Protein AF-I5BUK3-F1 (afdb_monomer)

Structure (mmCIF, N/CA/C/O backbone):
data_AF-I5BUK3-F1
#
_entry.id   AF-I5BUK3-F1
#
loop_
_atom_site.group_PDB
_atom_site.id
_atom_site.type_symbol
_atom_site.label_atom_id
_atom_site.label_alt_id
_atom_site.label_comp_id
_atom_site.label_asym_id
_atom_site.label_entity_id
_atom_site.label_seq_id
_atom_site.pdbx_PDB_ins_code
_atom_site.Cartn_x
_atom_site.Cartn_y
_atom_site.Cartn_z
_atom_site.occupancy
_atom_site.B_iso_or_equiv
_atom_site.auth_seq_id
_atom_site.auth_comp_id
_atom_site.auth_asym_id
_atom_site.auth_atom_id
_atom_site.pdbx_PDB_model_num
ATOM 1 N N . MET A 1 1 ? -30.315 5.292 42.234 1.00 60.78 1 MET A N 1
ATOM 2 C CA . MET A 1 1 ? -29.907 4.563 41.007 1.00 60.78 1 MET A CA 1
ATOM 3 C C . MET A 1 1 ? -29.328 3.212 41.402 1.00 60.78 1 MET A C 1
ATOM 5 O O . MET A 1 1 ? -28.509 3.170 42.310 1.00 60.78 1 MET A O 1
ATOM 9 N N . LYS A 1 2 ? -29.795 2.108 40.805 1.00 68.25 2 LYS A N 1
ATOM 10 C CA . LYS A 1 2 ? -29.392 0.750 41.213 1.00 68.25 2 LYS A CA 1
ATOM 11 C C . LYS A 1 2 ? -27.988 0.422 40.649 1.00 68.25 2 LYS A C 1
ATOM 13 O O . LYS A 1 2 ? -27.802 0.559 39.443 1.00 68.25 2 LYS A O 1
ATOM 18 N N . PRO A 1 3 ? -27.018 -0.061 41.454 1.00 74.56 3 PRO A N 1
ATOM 19 C CA . PRO A 1 3 ? -25.625 -0.312 41.033 1.00 74.56 3 PRO A CA 1
ATOM 20 C C . PRO A 1 3 ? -25.459 -1.184 39.777 1.00 74.56 3 PRO A C 1
ATOM 22 O O . PRO A 1 3 ? -24.544 -0.977 38.983 1.00 74.56 3 PRO A O 1
ATOM 25 N N . ARG A 1 4 ? -26.381 -2.132 39.563 1.00 76.81 4 ARG A N 1
ATOM 26 C CA . ARG A 1 4 ? -26.404 -3.007 38.380 1.00 76.81 4 ARG A CA 1
ATOM 27 C C . ARG A 1 4 ? -26.616 -2.240 37.072 1.00 76.81 4 ARG A C 1
ATOM 29 O O . ARG A 1 4 ? -26.007 -2.587 36.069 1.00 76.81 4 ARG A O 1
ATOM 36 N N . GLU A 1 5 ? -27.426 -1.186 37.082 1.00 80.69 5 GLU A N 1
ATOM 37 C CA . GLU A 1 5 ? -27.716 -0.393 35.883 1.00 80.69 5 GLU A CA 1
ATOM 38 C C . GLU A 1 5 ? -26.492 0.424 35.438 1.00 80.69 5 GLU A C 1
ATOM 40 O O . GLU A 1 5 ? -26.175 0.478 34.250 1.00 80.69 5 GLU A O 1
ATOM 45 N N . ASN A 1 6 ? -25.735 0.975 36.394 1.00 85.38 6 ASN A N 1
ATOM 46 C CA . ASN A 1 6 ? -24.482 1.683 36.113 1.00 85.38 6 ASN A CA 1
ATOM 47 C C . ASN A 1 6 ? -23.406 0.751 35.539 1.00 85.38 6 ASN A C 1
ATOM 49 O O . ASN A 1 6 ? -22.705 1.130 34.602 1.00 85.38 6 ASN A O 1
ATOM 53 N N . LEU A 1 7 ? -23.299 -0.480 36.053 1.00 87.31 7 LEU A N 1
ATOM 54 C CA . LEU A 1 7 ? -22.358 -1.475 35.533 1.00 87.31 7 LEU A CA 1
ATOM 55 C C . LEU A 1 7 ? -22.687 -1.862 34.081 1.00 87.31 7 LEU A C 1
ATOM 57 O O . LEU A 1 7 ? -21.789 -1.940 33.244 1.00 87.31 7 LEU A O 1
ATOM 61 N N . VAL A 1 8 ? -23.972 -2.061 33.770 1.00 90.62 8 VAL A N 1
ATOM 62 C CA . VAL A 1 8 ? -24.430 -2.362 32.405 1.00 90.62 8 VAL A CA 1
ATOM 63 C C . VAL A 1 8 ? -24.122 -1.198 31.459 1.00 90.62 8 VAL A C 1
ATOM 65 O O . VAL A 1 8 ? -23.560 -1.425 30.388 1.00 90.62 8 VAL A O 1
ATOM 68 N N . ARG A 1 9 ? -24.392 0.051 31.865 1.00 90.25 9 ARG A N 1
ATOM 69 C CA . ARG A 1 9 ? -24.056 1.248 31.069 1.00 90.25 9 ARG A CA 1
ATOM 70 C C . ARG A 1 9 ? -22.553 1.365 30.802 1.00 90.25 9 ARG A C 1
ATOM 72 O O . ARG A 1 9 ? -22.159 1.627 29.668 1.00 90.25 9 ARG A O 1
ATOM 79 N N . LEU A 1 10 ? -21.714 1.113 31.810 1.00 92.00 10 LEU A N 1
ATOM 80 C CA . LEU A 1 10 ? -20.257 1.125 31.653 1.00 92.00 10 LEU A CA 1
ATOM 81 C C . LEU A 1 10 ? -19.782 0.055 30.660 1.00 92.00 10 LEU A C 1
ATOM 83 O O . LEU A 1 10 ? -18.959 0.336 29.790 1.00 92.00 10 LEU A O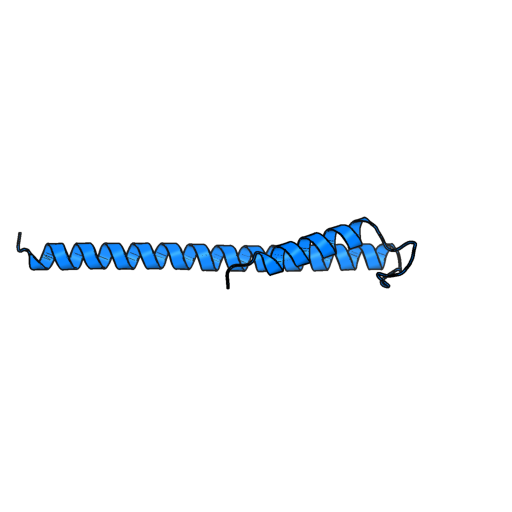 1
ATOM 87 N N . LYS A 1 11 ? -20.314 -1.169 30.753 1.00 92.44 11 LYS A N 1
ATOM 88 C CA . LYS A 1 11 ? -19.983 -2.246 29.809 1.00 92.44 11 LYS A CA 1
ATOM 89 C C . LYS A 1 11 ? -20.433 -1.915 28.388 1.00 92.44 11 LYS A C 1
ATOM 91 O O . LYS A 1 11 ? -19.663 -2.127 27.455 1.00 92.44 11 LYS A O 1
ATOM 96 N N . GLN A 1 12 ? -21.622 -1.335 28.221 1.00 92.38 12 GLN A N 1
ATOM 97 C CA . GLN A 1 12 ? -22.109 -0.898 26.913 1.00 92.38 12 GLN A CA 1
ATOM 98 C C . GLN A 1 12 ? -21.206 0.180 26.301 1.00 92.38 12 GLN A C 1
ATOM 100 O O . GLN A 1 12 ? -20.890 0.111 25.114 1.00 92.38 12 GLN A O 1
ATOM 105 N N . PHE A 1 13 ? -20.741 1.138 27.109 1.00 94.00 13 PHE A N 1
ATOM 106 C CA . PHE A 1 13 ? -19.784 2.152 26.672 1.00 94.00 13 PHE A CA 1
ATOM 107 C C . PHE A 1 13 ? -18.468 1.523 26.191 1.00 94.00 13 PHE A C 1
ATOM 109 O O . PHE A 1 13 ? -18.037 1.798 25.075 1.00 94.00 13 PHE A O 1
ATOM 116 N N . GLN A 1 14 ? -17.884 0.609 26.975 1.00 94.06 14 GLN A N 1
ATOM 117 C CA . GLN A 1 14 ? -16.651 -0.099 26.603 1.00 94.06 14 GLN A CA 1
ATOM 118 C C . GLN A 1 14 ? -16.800 -0.890 25.295 1.00 94.06 14 GLN A C 1
ATOM 120 O O . GLN A 1 14 ? -15.892 -0.902 24.465 1.00 94.06 14 GLN A O 1
ATOM 125 N N . VAL A 1 15 ? -17.942 -1.556 25.093 1.00 96.38 15 VAL A N 1
ATOM 126 C CA . VAL A 1 15 ? -18.228 -2.288 23.849 1.00 96.38 15 VAL A CA 1
ATOM 127 C C . VAL A 1 15 ? -18.354 -1.329 22.668 1.00 96.38 15 VAL A C 1
ATOM 129 O O . VAL A 1 15 ? -17.760 -1.577 21.621 1.00 96.38 15 VAL A O 1
ATOM 132 N N . ASN A 1 16 ? -19.087 -0.227 22.826 1.00 95.62 16 ASN A N 1
ATOM 133 C CA . ASN A 1 16 ? -19.257 0.769 21.767 1.00 95.62 16 ASN A CA 1
ATOM 134 C C . ASN A 1 16 ? -17.922 1.423 21.382 1.00 95.62 16 ASN A C 1
ATOM 136 O O . ASN A 1 16 ? -17.650 1.612 20.198 1.00 95.62 16 ASN A O 1
ATOM 140 N N . GLU A 1 17 ? -17.063 1.711 22.358 1.00 95.31 17 GLU A N 1
ATOM 141 C CA . GLU A 1 17 ? -15.729 2.252 22.110 1.00 95.31 17 GLU A CA 1
ATOM 142 C C . GLU A 1 17 ? -14.853 1.265 21.328 1.00 95.31 17 GLU A C 1
ATOM 144 O O . GLU A 1 17 ? -14.252 1.637 20.320 1.00 95.31 17 GLU A O 1
ATOM 149 N N . LYS A 1 18 ? -14.829 -0.011 21.734 1.00 94.50 18 LYS A N 1
ATOM 150 C CA . LYS A 1 18 ? -14.101 -1.060 21.004 1.00 94.50 18 LYS A CA 1
ATOM 151 C C . LYS A 1 18 ? -14.610 -1.217 19.573 1.00 94.50 18 LYS A C 1
ATOM 153 O O . LYS A 1 18 ? -13.798 -1.270 18.658 1.00 94.50 18 LYS A O 1
ATOM 158 N N . ARG A 1 19 ? -15.932 -1.218 19.367 1.00 94.31 19 ARG A N 1
ATOM 159 C CA . ARG A 1 19 ? -16.541 -1.264 18.026 1.00 94.31 19 ARG A CA 1
ATOM 160 C C . ARG A 1 19 ? -16.102 -0.088 17.160 1.00 94.31 19 ARG A C 1
ATOM 162 O O . ARG A 1 19 ? -15.760 -0.288 16.002 1.00 94.31 19 ARG A O 1
ATOM 169 N N . ARG A 1 20 ? -16.060 1.125 17.722 1.00 95.62 20 ARG A N 1
ATOM 170 C CA . ARG A 1 20 ? -15.581 2.311 17.000 1.00 95.62 20 ARG A CA 1
ATOM 171 C C . ARG A 1 20 ? -14.110 2.179 16.604 1.00 95.62 20 ARG A C 1
ATOM 173 O O . ARG A 1 20 ? -13.772 2.511 15.476 1.00 95.62 20 ARG A O 1
ATOM 180 N N . ARG A 1 21 ? -13.254 1.684 17.504 1.00 94.06 21 ARG A N 1
ATOM 181 C CA . ARG A 1 21 ? -11.830 1.451 17.205 1.00 94.06 21 ARG A CA 1
ATOM 182 C C . ARG A 1 21 ? -11.643 0.394 16.115 1.00 94.06 21 ARG A C 1
ATOM 184 O O . ARG A 1 21 ? -10.833 0.604 15.226 1.00 94.06 21 ARG A O 1
ATOM 191 N N . MET A 1 22 ? -12.415 -0.695 16.149 1.00 94.38 22 MET A N 1
ATOM 192 C CA . MET A 1 22 ? -12.394 -1.706 15.084 1.00 94.38 22 MET A CA 1
ATOM 193 C C . MET A 1 22 ? -12.790 -1.101 13.735 1.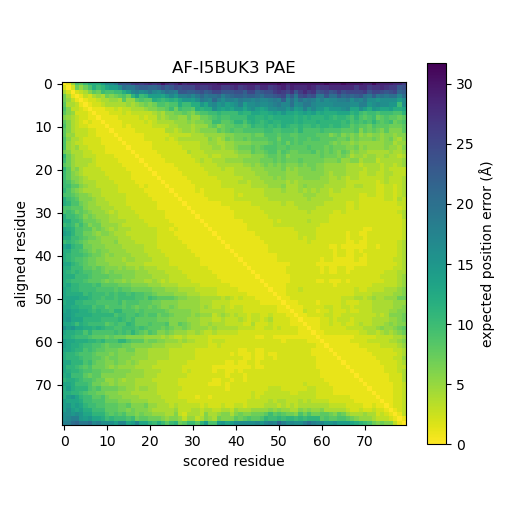00 94.38 22 MET A C 1
ATOM 195 O O . MET A 1 22 ? -12.022 -1.197 12.792 1.00 94.38 22 MET A O 1
ATOM 199 N N . ALA A 1 23 ? -13.900 -0.360 13.675 1.00 95.38 23 ALA A N 1
ATOM 200 C CA . ALA A 1 23 ? -14.329 0.295 12.438 1.00 95.38 23 ALA A CA 1
ATOM 201 C C . ALA A 1 23 ? -13.285 1.289 11.885 1.00 95.38 23 ALA A C 1
ATOM 203 O O . ALA A 1 23 ? -13.153 1.448 10.671 1.00 95.38 23 ALA A O 1
ATOM 204 N N . GLN A 1 24 ? -12.532 1.962 12.763 1.00 94.62 24 GLN A N 1
ATOM 205 C CA . GLN A 1 24 ? -11.415 2.819 12.355 1.00 94.62 24 GLN A CA 1
ATOM 206 C C . GLN A 1 24 ? -10.254 2.011 11.769 1.00 94.62 24 GLN A C 1
ATOM 208 O O . GLN A 1 24 ? -9.700 2.423 10.755 1.00 94.62 24 GLN A O 1
ATOM 213 N N . LEU A 1 25 ? -9.906 0.870 12.369 1.00 94.25 25 LEU A N 1
ATOM 214 C CA . LEU A 1 25 ? -8.878 -0.023 11.833 1.00 94.25 25 LEU A CA 1
ATOM 215 C C . LEU A 1 25 ? -9.292 -0.603 10.479 1.00 94.25 25 LEU A C 1
ATOM 217 O O . LEU A 1 25 ? -8.490 -0.558 9.556 1.00 94.25 25 LEU A O 1
ATOM 221 N N . ASP A 1 26 ? -10.542 -1.042 10.326 1.00 94.56 26 ASP A N 1
ATOM 222 C CA . ASP A 1 26 ? -11.065 -1.544 9.048 1.00 94.56 26 ASP A CA 1
ATOM 223 C C . ASP A 1 26 ? -10.997 -0.465 7.955 1.00 94.56 26 ASP A C 1
ATOM 225 O O . ASP A 1 26 ? -10.581 -0.724 6.826 1.00 94.56 26 ASP A O 1
ATOM 229 N N . SER A 1 27 ? -11.350 0.778 8.307 1.00 95.06 27 SER A N 1
ATOM 230 C CA . SER A 1 27 ? -11.240 1.922 7.392 1.00 95.06 27 SER A CA 1
ATOM 231 C C . SER A 1 27 ? -9.786 2.187 7.000 1.00 95.06 27 SER A C 1
ATOM 233 O O . SER A 1 27 ? -9.498 2.432 5.831 1.00 95.06 27 SER A O 1
ATOM 235 N N . MET A 1 28 ? -8.867 2.094 7.964 1.00 94.69 28 MET A N 1
ATOM 236 C CA . MET A 1 28 ? -7.440 2.265 7.721 1.00 94.69 28 MET A CA 1
ATOM 237 C C . MET A 1 28 ? -6.904 1.153 6.812 1.00 94.69 28 MET A C 1
ATOM 239 O O . MET A 1 28 ? -6.242 1.452 5.830 1.00 94.69 28 MET A O 1
ATOM 243 N N . ILE A 1 29 ? -7.247 -0.115 7.053 1.00 94.12 29 ILE A N 1
ATOM 244 C CA . ILE A 1 29 ? -6.863 -1.241 6.183 1.00 94.12 29 ILE A CA 1
ATOM 245 C C . ILE A 1 29 ? -7.337 -0.991 4.744 1.00 94.12 29 ILE A C 1
ATOM 247 O O . ILE A 1 29 ? -6.537 -1.089 3.815 1.00 94.12 29 ILE A O 1
ATOM 251 N N . ALA A 1 30 ? -8.590 -0.562 4.562 1.00 95.44 30 ALA A N 1
ATOM 252 C CA . ALA A 1 30 ? -9.125 -0.237 3.241 1.00 95.44 30 ALA A CA 1
ATOM 253 C C . ALA A 1 30 ? -8.391 0.939 2.561 1.00 95.44 30 ALA A C 1
ATOM 255 O O . ALA A 1 30 ? -8.266 0.982 1.337 1.00 95.44 30 ALA A O 1
ATOM 256 N N . GLU A 1 31 ? -7.897 1.917 3.323 1.00 94.69 31 GLU A N 1
ATOM 257 C CA . GLU A 1 31 ? -7.041 2.986 2.795 1.00 94.69 31 GLU A CA 1
ATOM 258 C C . GLU A 1 31 ? -5.676 2.467 2.342 1.00 94.69 31 GLU A C 1
ATOM 260 O O . GLU A 1 31 ? -5.208 2.865 1.274 1.00 94.69 31 GLU A O 1
ATOM 265 N N . PHE A 1 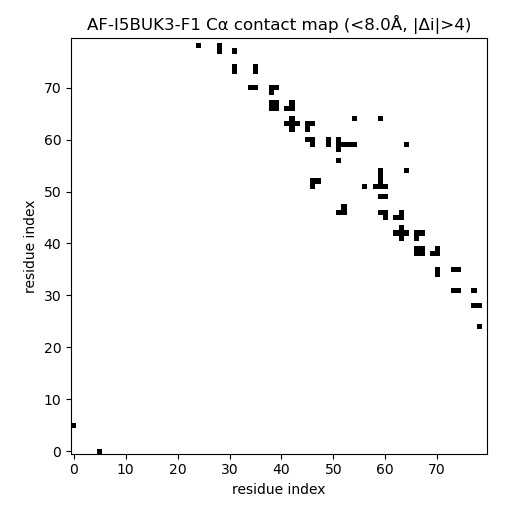32 ? -5.065 1.552 3.097 1.00 94.81 32 PHE A N 1
ATOM 266 C CA . PHE A 1 32 ? -3.812 0.911 2.698 1.00 94.81 32 PHE A CA 1
ATOM 267 C C . PHE A 1 32 ? -3.974 0.128 1.389 1.00 94.81 32 PHE A C 1
ATOM 269 O O . PHE A 1 32 ? -3.174 0.309 0.469 1.00 94.81 32 PHE A O 1
ATOM 276 N N . ASP A 1 33 ? -5.044 -0.658 1.253 1.00 95.12 33 ASP A N 1
ATOM 277 C CA . ASP A 1 33 ? -5.319 -1.410 0.024 1.00 95.12 33 ASP A CA 1
ATOM 278 C C . ASP A 1 33 ? -5.502 -0.486 -1.187 1.00 95.12 33 ASP A C 1
ATOM 280 O O . ASP A 1 33 ? -4.930 -0.728 -2.254 1.00 95.12 33 ASP A O 1
ATOM 284 N N . ARG A 1 34 ? -6.240 0.619 -1.014 1.00 96.75 34 ARG A N 1
ATOM 285 C CA . ARG A 1 34 ? -6.414 1.632 -2.067 1.00 96.75 34 ARG A CA 1
ATOM 286 C C . ARG A 1 34 ? -5.082 2.250 -2.485 1.00 96.75 34 ARG A C 1
ATOM 288 O O . ARG A 1 34 ? -4.778 2.279 -3.674 1.00 96.75 34 ARG A O 1
ATOM 295 N N . MET A 1 35 ? -4.260 2.681 -1.528 1.00 96.81 35 MET A N 1
ATOM 296 C CA . MET A 1 35 ? -2.948 3.263 -1.826 1.00 96.81 35 MET A CA 1
ATOM 297 C C . MET A 1 35 ? -2.008 2.265 -2.518 1.00 96.81 35 MET A C 1
ATOM 299 O O . MET A 1 35 ? -1.264 2.647 -3.422 1.00 96.81 35 MET A O 1
ATOM 303 N N . ALA A 1 36 ? -2.033 0.987 -2.126 1.00 96.50 36 ALA A N 1
ATOM 304 C CA . ALA A 1 36 ? -1.251 -0.050 -2.794 1.00 96.50 36 ALA A CA 1
ATOM 305 C C . ALA A 1 36 ? -1.687 -0.233 -4.257 1.00 96.50 36 ALA A C 1
ATOM 307 O O . ALA A 1 36 ? -0.832 -0.290 -5.141 1.00 96.50 36 ALA A O 1
ATOM 308 N N . ALA A 1 37 ? -2.999 -0.270 -4.514 1.00 97.31 37 ALA A N 1
ATOM 309 C CA . ALA A 1 37 ? -3.552 -0.396 -5.861 1.00 97.31 37 ALA A CA 1
ATOM 310 C C . ALA A 1 37 ? -3.222 0.818 -6.749 1.00 97.31 37 ALA A C 1
ATOM 312 O O . ALA A 1 37 ? -2.882 0.660 -7.921 1.00 97.31 37 ALA A O 1
ATOM 313 N N . GLU A 1 38 ? -3.262 2.030 -6.194 1.00 97.81 38 GLU A N 1
ATOM 314 C CA . GLU A 1 38 ? -2.853 3.247 -6.904 1.00 97.81 38 GLU A CA 1
ATOM 315 C C . GLU A 1 38 ? -1.368 3.220 -7.286 1.00 97.81 38 GLU A C 1
ATOM 317 O O . GLU A 1 38 ? -1.008 3.595 -8.404 1.00 97.81 38 GLU A O 1
ATOM 322 N N . LEU A 1 39 ? -0.501 2.747 -6.385 1.00 97.88 39 LEU A N 1
ATOM 323 C CA . LEU A 1 39 ? 0.922 2.576 -6.681 1.00 97.88 39 LEU A CA 1
ATOM 324 C C . LEU A 1 39 ? 1.144 1.516 -7.767 1.00 97.88 39 LEU A C 1
ATOM 326 O O . LEU A 1 39 ? 1.945 1.749 -8.668 1.00 97.88 39 LEU A O 1
ATOM 330 N N . ASP A 1 40 ? 0.409 0.401 -7.736 1.00 97.50 40 ASP A N 1
ATOM 331 C CA . ASP A 1 40 ? 0.448 -0.626 -8.789 1.00 97.50 40 ASP A CA 1
ATOM 332 C C . ASP A 1 40 ? 0.046 -0.060 -10.166 1.00 97.50 40 ASP A C 1
ATOM 334 O O . ASP A 1 40 ? 0.706 -0.335 -11.176 1.00 97.50 40 ASP A O 1
ATOM 338 N N . ALA A 1 41 ? -0.975 0.801 -10.213 1.00 98.06 41 ALA A N 1
ATOM 339 C CA . ALA A 1 41 ? -1.378 1.488 -11.438 1.00 98.06 41 ALA A CA 1
ATOM 340 C C . ALA A 1 41 ? -0.296 2.462 -11.944 1.00 98.06 41 ALA A C 1
ATOM 342 O O . ALA A 1 41 ? 0.006 2.484 -13.139 1.00 98.06 41 ALA A O 1
ATOM 343 N N . GLN A 1 42 ? 0.330 3.231 -11.046 1.00 97.62 42 GLN A N 1
ATOM 344 C CA . GLN A 1 42 ? 1.424 4.148 -11.390 1.00 97.62 42 GLN A CA 1
ATOM 345 C C . GLN A 1 42 ? 2.652 3.412 -11.937 1.00 97.62 42 GLN A C 1
ATOM 347 O O . GLN A 1 42 ? 3.231 3.849 -12.930 1.00 97.62 42 GLN A O 1
ATOM 352 N N . ILE A 1 43 ? 3.023 2.283 -11.324 1.00 97.69 43 ILE A N 1
ATOM 353 C CA . ILE A 1 43 ? 4.111 1.418 -11.798 1.00 97.69 43 ILE A CA 1
ATOM 354 C C . ILE A 1 43 ? 3.812 0.952 -13.221 1.00 97.69 43 ILE A C 1
ATOM 356 O O . ILE A 1 43 ? 4.621 1.172 -14.117 1.00 97.69 43 ILE A O 1
ATOM 360 N N . THR A 1 44 ? 2.626 0.380 -13.438 1.00 97.62 44 THR A N 1
ATOM 361 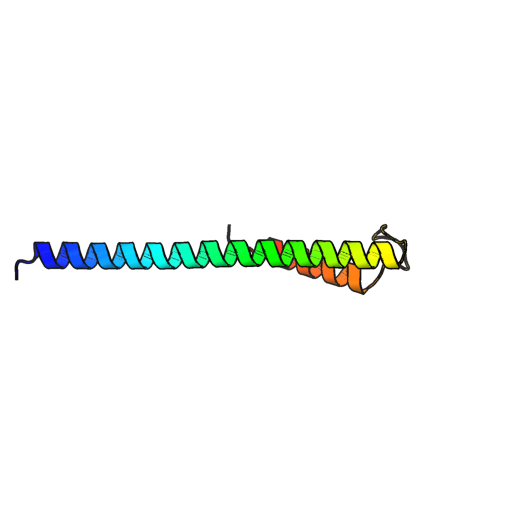C CA . THR A 1 44 ? 2.216 -0.155 -14.745 1.00 97.62 44 THR A CA 1
ATOM 362 C C . THR A 1 44 ? 2.208 0.932 -15.819 1.00 97.62 44 THR A C 1
ATOM 364 O O . THR A 1 44 ? 2.686 0.718 -16.934 1.00 97.62 44 THR A O 1
ATOM 367 N N . SER A 1 45 ? 1.693 2.118 -15.485 1.00 97.88 45 SER A N 1
ATOM 368 C CA . SER A 1 45 ? 1.684 3.276 -16.380 1.00 97.88 45 SER A CA 1
ATOM 369 C C . SER A 1 45 ? 3.101 3.681 -16.791 1.00 97.88 45 SER A C 1
ATOM 371 O O . SER A 1 45 ? 3.356 3.924 -17.970 1.00 97.88 45 SER A O 1
ATOM 373 N N . GLU A 1 46 ? 4.031 3.744 -15.839 1.00 97.44 46 GLU A N 1
ATOM 374 C CA . GLU A 1 46 ? 5.407 4.159 -16.113 1.00 97.44 46 GLU A CA 1
ATOM 375 C C . GLU A 1 46 ? 6.190 3.094 -16.895 1.00 97.44 46 GLU A C 1
ATOM 377 O O . GLU A 1 46 ? 6.889 3.425 -17.851 1.00 97.44 46 GLU A O 1
ATOM 382 N N . GLU A 1 47 ? 6.029 1.815 -16.552 1.00 97.19 47 GLU A N 1
ATOM 383 C CA . GLU A 1 47 ? 6.624 0.697 -17.294 1.00 97.19 47 GLU A CA 1
ATOM 384 C C . GLU A 1 47 ? 6.122 0.657 -18.742 1.00 97.19 47 GLU A C 1
ATOM 386 O O . GLU A 1 47 ? 6.916 0.501 -19.670 1.00 97.19 47 GLU A O 1
ATOM 391 N N . THR A 1 48 ? 4.819 0.877 -18.951 1.00 97.19 48 THR A N 1
ATOM 392 C CA . THR A 1 48 ? 4.208 0.945 -20.289 1.00 97.19 48 THR A CA 1
ATOM 393 C C . THR A 1 48 ? 4.751 2.129 -21.082 1.00 97.19 48 THR A C 1
ATOM 395 O O . THR A 1 48 ? 5.103 1.984 -22.250 1.00 97.19 48 THR A O 1
ATOM 398 N N . LYS A 1 49 ? 4.862 3.300 -20.446 1.00 96.56 49 LYS A N 1
ATOM 399 C CA . LYS A 1 49 ? 5.399 4.515 -21.070 1.00 96.56 49 LYS A CA 1
ATOM 400 C C . LYS A 1 49 ? 6.868 4.360 -21.470 1.00 96.56 49 LYS A C 1
ATOM 402 O O . LYS A 1 49 ? 7.264 4.859 -22.519 1.00 96.56 49 LYS A O 1
ATOM 407 N N . ALA A 1 50 ? 7.666 3.693 -20.640 1.00 95.56 50 ALA A N 1
ATOM 408 C CA . ALA A 1 50 ? 9.074 3.429 -20.916 1.00 95.56 50 ALA A CA 1
ATOM 409 C C . ALA A 1 50 ? 9.292 2.237 -21.863 1.00 95.56 50 ALA A C 1
ATOM 411 O O . ALA A 1 50 ? 10.368 2.113 -22.442 1.00 95.56 50 ALA A O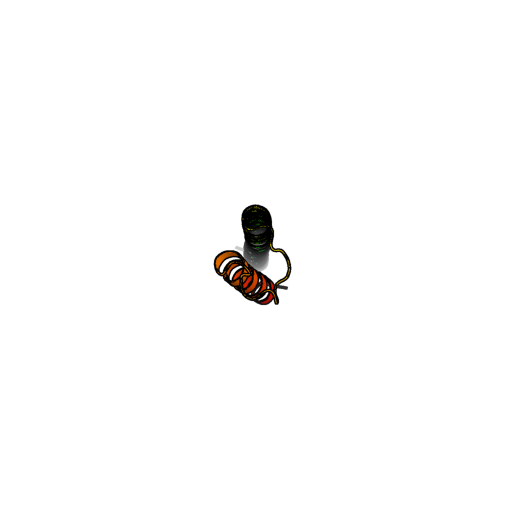 1
ATOM 412 N N . GLY A 1 51 ? 8.299 1.353 -22.002 1.00 97.19 51 GLY A N 1
ATOM 413 C CA . GLY A 1 51 ? 8.433 0.081 -22.711 1.00 97.19 51 GLY A CA 1
ATOM 414 C C . GLY A 1 51 ? 9.359 -0.915 -22.003 1.00 97.19 51 GLY A C 1
ATOM 415 O O . GLY A 1 51 ? 9.873 -1.829 -22.643 1.00 97.19 51 GLY A O 1
ATOM 416 N N . ILE A 1 52 ? 9.610 -0.731 -20.702 1.00 95.81 52 ILE A N 1
ATOM 417 C CA . ILE A 1 52 ? 10.552 -1.532 -19.910 1.00 95.81 52 ILE A CA 1
ATOM 418 C C . ILE A 1 52 ? 9.839 -2.017 -18.649 1.00 95.81 52 ILE A C 1
ATOM 420 O O . ILE A 1 52 ? 9.532 -1.226 -17.761 1.00 95.81 52 ILE A O 1
ATOM 424 N N . THR A 1 53 ? 9.625 -3.328 -18.560 1.00 94.62 53 THR A N 1
ATOM 425 C CA . THR A 1 53 ? 9.009 -4.003 -17.402 1.00 94.62 53 THR A CA 1
ATOM 426 C C . THR A 1 53 ? 10.012 -4.828 -16.593 1.00 94.62 53 THR A C 1
ATOM 428 O O . THR A 1 53 ? 9.716 -5.239 -15.473 1.00 94.62 53 THR A O 1
ATOM 431 N N . ASP A 1 54 ? 11.192 -5.114 -17.152 1.00 94.75 54 ASP A N 1
ATOM 432 C CA . ASP A 1 54 ? 12.244 -5.841 -16.441 1.00 94.75 54 ASP A CA 1
ATOM 433 C C . ASP A 1 54 ? 12.902 -4.931 -15.396 1.00 94.75 54 ASP A C 1
ATOM 435 O O . ASP A 1 54 ? 13.592 -3.968 -15.729 1.00 94.75 54 ASP A O 1
ATOM 439 N N . LEU A 1 55 ? 12.709 -5.270 -14.121 1.00 92.75 55 LEU A N 1
ATOM 440 C CA . LEU A 1 55 ? 13.256 -4.546 -12.974 1.00 92.75 55 LEU A CA 1
ATOM 441 C C . LEU A 1 55 ? 14.796 -4.495 -12.975 1.00 92.75 55 LEU A C 1
ATOM 443 O O . LEU A 1 55 ? 15.380 -3.563 -12.420 1.00 92.75 55 LEU A O 1
ATOM 447 N N . ASN A 1 56 ? 15.452 -5.501 -13.561 1.00 95.06 56 ASN A N 1
ATOM 448 C CA . ASN A 1 56 ? 16.912 -5.582 -13.627 1.00 95.06 56 ASN A CA 1
ATOM 449 C C . ASN A 1 56 ? 17.488 -4.837 -14.837 1.00 95.06 56 ASN A C 1
ATOM 451 O O . ASN A 1 56 ? 18.710 -4.715 -14.959 1.00 95.06 56 ASN A O 1
ATOM 455 N N . HIS A 1 57 ? 16.632 -4.312 -15.715 1.00 95.62 57 HIS A N 1
ATOM 456 C CA . HIS A 1 57 ? 17.065 -3.521 -16.850 1.00 95.62 57 HIS A CA 1
ATOM 457 C C . HIS A 1 57 ? 17.762 -2.244 -16.363 1.00 95.62 57 HIS A C 1
ATOM 459 O O . HIS A 1 57 ? 17.238 -1.512 -15.523 1.00 95.62 57 HIS A O 1
ATOM 465 N N . PHE A 1 58 ? 18.938 -1.930 -16.915 1.00 95.69 58 PHE A N 1
ATOM 466 C CA . PHE A 1 58 ? 19.732 -0.777 -16.464 1.00 95.69 58 PHE A CA 1
ATOM 467 C C . PHE A 1 58 ? 18.978 0.560 -16.601 1.00 95.69 58 PHE A C 1
ATOM 469 O O . PHE A 1 58 ? 19.197 1.478 -15.816 1.00 95.69 58 PHE A O 1
ATOM 476 N N . ALA A 1 59 ? 18.084 0.654 -17.591 1.00 96.06 59 ALA A N 1
ATOM 477 C CA . ALA A 1 59 ? 17.221 1.809 -17.839 1.00 96.06 59 ALA A CA 1
ATOM 478 C C . ALA A 1 59 ? 15.803 1.657 -17.256 1.00 96.06 59 ALA A C 1
ATOM 480 O O . ALA A 1 59 ? 14.894 2.368 -17.680 1.00 96.06 59 ALA A O 1
ATOM 481 N N . TYR A 1 60 ? 15.583 0.718 -16.32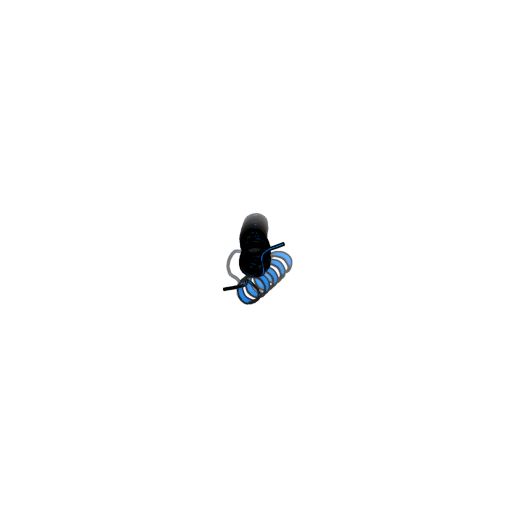9 1.00 96.62 60 TYR A N 1
ATOM 482 C CA . TYR A 1 60 ? 14.291 0.589 -15.663 1.00 96.62 60 TYR A CA 1
ATOM 483 C C . TYR A 1 60 ? 13.911 1.919 -14.980 1.00 96.62 60 TYR A C 1
ATOM 485 O O . TYR A 1 60 ? 14.754 2.503 -14.284 1.00 96.62 60 TYR A O 1
ATOM 493 N N . PRO A 1 61 ? 12.673 2.424 -15.154 1.00 96.62 61 PRO A N 1
ATOM 494 C CA . PRO A 1 61 ? 12.311 3.753 -14.680 1.00 96.62 61 PRO A CA 1
ATOM 495 C C . PRO A 1 61 ? 12.510 3.906 -13.171 1.00 96.62 61 PRO A C 1
ATOM 497 O O . PRO A 1 61 ? 11.971 3.148 -12.359 1.00 96.62 61 PRO A O 1
ATOM 500 N N . THR A 1 62 ? 13.253 4.940 -12.773 1.00 96.25 62 THR A N 1
ATOM 501 C CA . THR A 1 62 ? 13.514 5.242 -11.356 1.00 96.25 62 THR A CA 1
ATOM 502 C C . THR A 1 62 ? 12.220 5.499 -10.589 1.00 96.25 62 THR A C 1
ATOM 504 O O . THR A 1 62 ? 12.092 5.070 -9.442 1.00 96.25 62 THR A O 1
ATOM 507 N N . PHE A 1 63 ? 11.235 6.123 -11.241 1.00 95.75 63 PHE A N 1
ATOM 508 C CA . PHE A 1 63 ? 9.905 6.336 -10.682 1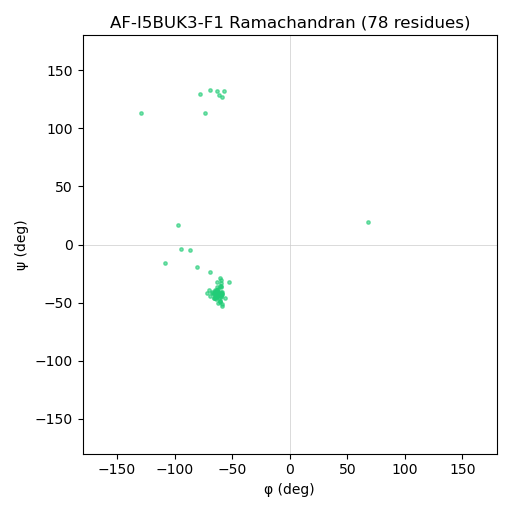.00 95.75 63 PHE A CA 1
ATOM 509 C C . PHE A 1 63 ? 9.185 5.012 -10.397 1.00 95.75 63 PHE A C 1
ATOM 511 O O . PHE A 1 63 ? 8.757 4.786 -9.266 1.00 95.75 63 PHE A O 1
ATOM 518 N N . ALA A 1 64 ? 9.133 4.096 -11.370 1.00 97.12 64 ALA A N 1
ATOM 519 C CA . ALA A 1 64 ? 8.532 2.775 -11.182 1.00 97.12 64 ALA A CA 1
ATOM 520 C C . ALA A 1 64 ? 9.246 1.981 -10.070 1.00 97.12 64 ALA A C 1
ATOM 522 O O . ALA A 1 64 ? 8.606 1.278 -9.287 1.00 97.12 64 ALA A O 1
ATOM 523 N N . LYS A 1 65 ? 10.572 2.128 -9.939 1.00 96.69 65 LYS A N 1
ATOM 524 C CA . LYS A 1 65 ? 11.358 1.500 -8.862 1.00 96.69 65 LYS A CA 1
ATOM 525 C C . LYS A 1 65 ? 10.998 2.058 -7.486 1.00 96.69 65 LYS A C 1
ATOM 527 O O . LYS A 1 65 ? 10.788 1.291 -6.547 1.00 96.69 65 LYS A O 1
ATOM 532 N N . ALA A 1 66 ? 10.901 3.381 -7.367 1.00 97.19 66 ALA A N 1
ATOM 533 C CA . ALA A 1 66 ? 10.522 4.048 -6.126 1.00 97.19 66 ALA A CA 1
ATOM 534 C C . ALA A 1 66 ? 9.073 3.729 -5.719 1.00 97.19 66 ALA A C 1
ATOM 536 O O . ALA A 1 66 ? 8.809 3.459 -4.547 1.00 97.19 66 ALA A O 1
ATOM 537 N N . ALA A 1 67 ? 8.145 3.703 -6.680 1.00 97.44 67 ALA A N 1
ATOM 538 C CA . ALA A 1 67 ? 6.750 3.343 -6.442 1.00 97.44 67 ALA A CA 1
ATOM 539 C C . ALA A 1 67 ? 6.606 1.891 -5.952 1.00 97.44 67 ALA A C 1
ATOM 541 O O . ALA A 1 67 ? 5.878 1.653 -4.987 1.00 97.44 67 ALA A O 1
ATOM 542 N N . ARG A 1 68 ? 7.364 0.941 -6.528 1.00 96.31 68 ARG A N 1
ATOM 543 C CA . ARG A 1 68 ? 7.432 -0.452 -6.040 1.00 96.31 68 ARG A CA 1
ATOM 544 C C . ARG A 1 68 ? 7.901 -0.521 -4.591 1.00 96.31 68 ARG A C 1
ATOM 546 O O . ARG A 1 68 ? 7.207 -1.098 -3.761 1.00 96.31 68 ARG A O 1
ATOM 553 N N . LEU A 1 69 ? 9.017 0.136 -4.268 1.00 96.50 69 LEU A N 1
ATOM 554 C CA . LEU A 1 69 ? 9.537 0.165 -2.897 1.00 96.50 69 LEU A CA 1
ATOM 555 C C . LEU A 1 69 ? 8.516 0.754 -1.913 1.00 96.50 69 LEU A C 1
ATOM 557 O O . LEU A 1 69 ? 8.313 0.221 -0.824 1.00 96.50 69 LEU A O 1
ATOM 561 N N . ARG A 1 70 ? 7.838 1.840 -2.299 1.00 96.81 70 ARG A N 1
ATOM 562 C CA . ARG A 1 70 ? 6.799 2.461 -1.471 1.00 96.81 70 ARG A CA 1
ATOM 563 C C . ARG A 1 70 ? 5.619 1.520 -1.238 1.00 96.81 70 ARG A C 1
ATOM 565 O O . ARG A 1 70 ? 5.143 1.437 -0.110 1.00 96.81 70 ARG A O 1
ATOM 572 N N . ARG A 1 71 ? 5.157 0.819 -2.274 1.00 96.81 71 ARG A N 1
ATOM 573 C CA . ARG A 1 71 ? 4.067 -0.159 -2.175 1.00 96.81 71 ARG A CA 1
ATOM 574 C C . ARG A 1 71 ? 4.441 -1.307 -1.244 1.00 96.81 71 ARG A C 1
ATOM 576 O O . ARG A 1 71 ? 3.630 -1.701 -0.413 1.00 96.81 71 ARG A O 1
ATOM 583 N N . ASP A 1 72 ? 5.661 -1.818 -1.364 1.00 95.75 72 ASP A N 1
ATOM 584 C CA . ASP A 1 72 ? 6.133 -2.925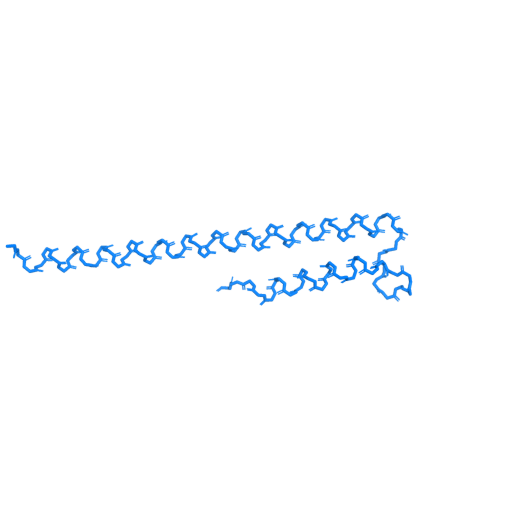 -0.535 1.00 95.75 72 ASP A CA 1
ATOM 585 C C . ASP A 1 72 ? 6.217 -2.498 0.939 1.00 95.75 72 ASP A C 1
ATOM 587 O O . ASP A 1 72 ?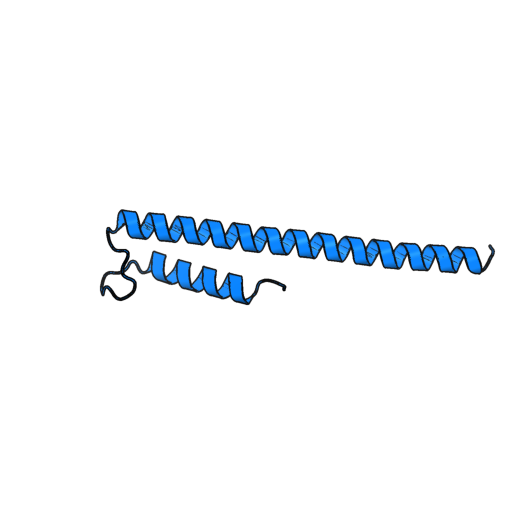 5.667 -3.183 1.799 1.00 95.75 72 ASP A O 1
ATOM 591 N N . ASN A 1 73 ? 6.753 -1.303 1.219 1.00 95.06 73 ASN A N 1
ATOM 592 C CA . ASN A 1 73 ? 6.752 -0.717 2.566 1.00 95.06 73 ASN A CA 1
ATOM 593 C C . ASN A 1 73 ? 5.333 -0.522 3.129 1.00 95.06 73 ASN A C 1
ATOM 595 O O . ASN A 1 73 ? 5.095 -0.676 4.331 1.00 95.06 73 ASN A O 1
ATOM 599 N N . LEU A 1 74 ? 4.382 -0.164 2.266 1.00 94.19 74 LEU A N 1
ATOM 600 C CA . LEU A 1 74 ? 2.991 0.046 2.646 1.00 94.19 74 LEU A CA 1
ATOM 601 C C . LEU A 1 74 ? 2.325 -1.279 3.030 1.00 94.19 74 LEU A C 1
ATOM 603 O O . LEU A 1 74 ? 1.707 -1.355 4.087 1.00 94.19 74 LEU A O 1
ATOM 607 N N . ARG A 1 75 ? 2.541 -2.339 2.243 1.00 92.81 75 ARG A N 1
ATOM 608 C CA . ARG A 1 75 ? 2.060 -3.696 2.549 1.00 92.81 75 ARG A CA 1
ATOM 609 C C . ARG A 1 75 ? 2.675 -4.256 3.830 1.00 92.81 75 ARG A C 1
ATOM 611 O O . ARG A 1 75 ? 1.966 -4.860 4.622 1.00 92.81 75 ARG A O 1
ATOM 618 N N . THR A 1 76 ? 3.963 -4.014 4.087 1.00 93.56 76 THR A N 1
ATOM 619 C CA . THR A 1 76 ? 4.597 -4.443 5.349 1.00 93.56 76 THR A CA 1
ATOM 620 C C . THR A 1 76 ? 4.097 -3.676 6.571 1.00 93.56 76 THR A C 1
ATOM 622 O O . THR A 1 76 ? 4.214 -4.171 7.686 1.00 93.56 76 THR A O 1
ATOM 625 N N . SER A 1 77 ? 3.570 -2.465 6.376 1.00 90.50 77 SER A N 1
ATOM 626 C CA . SER A 1 77 ? 3.067 -1.611 7.460 1.00 90.50 77 SER A CA 1
ATOM 627 C C . SER A 1 77 ? 1.561 -1.764 7.694 1.00 90.50 77 SER A C 1
ATOM 629 O O . SER A 1 77 ? 1.021 -1.133 8.603 1.00 90.50 77 SER A O 1
ATOM 631 N N . GLN A 1 78 ? 0.874 -2.556 6.867 1.00 88.00 78 GLN A N 1
ATOM 632 C CA . GLN A 1 78 ? -0.565 -2.749 6.961 1.00 88.00 78 GLN A CA 1
ATOM 633 C C . GLN A 1 78 ? -0.909 -3.536 8.238 1.00 88.00 78 GLN A C 1
ATOM 635 O O . GLN A 1 78 ? -0.276 -4.558 8.517 1.00 88.00 78 GLN A O 1
ATOM 640 N N . PRO A 1 79 ? -1.902 -3.090 9.027 1.00 77.62 79 PRO A N 1
ATOM 641 C CA . PRO A 1 79 ? -2.364 -3.847 10.185 1.00 77.62 79 PRO A CA 1
ATOM 642 C C . PRO A 1 79 ? -2.916 -5.203 9.736 1.00 77.62 79 PRO A C 1
ATOM 644 O O . PRO A 1 79 ? -3.750 -5.247 8.832 1.00 77.62 79 PRO A O 1
ATOM 647 N N . SER A 1 80 ? -2.441 -6.282 10.363 1.00 68.69 80 SER A N 1
ATOM 648 C CA . SER A 1 80 ? -2.960 -7.651 10.203 1.00 68.69 80 SER A CA 1
ATOM 649 C C . SER A 1 80 ? -3.958 -8.002 11.300 1.00 68.69 80 SER A C 1
ATOM 651 O O . SER A 1 80 ? -3.772 -7.510 12.438 1.00 68.69 80 SER A O 1
#

Radius of gyration: 22.46 Å; Cα contacts (8 Å, |Δi|>4): 46; chains: 1; bounding box: 50×14×64 Å

Organism: NCBI:txid1189611

pLDDT: mean 93.12, std 7.07, range [60.78, 98.06]

Sequence (80 aa):
MKPRENLVRLKQFQVNEKRRRMAQLDSMIAEFDRMAAELDAQITSEETKAGITDLNHFAYPTFAKAARLRRDNLRTSQPS

Mean predicted aligned error: 5.41 Å

Foldseek 3Di:
DDPVVVVVVVVVVVVVVVVVVVVVLVVVLVVLVVLLVVLVVVLVVQCVVVVHPDPPPPVRDPSSVVSVVVSVVSVVPRDD

Solvent-accessible surface area (backbone atoms only — not comparable to full-atom values): 4519 Å² total; per-residue (Å²): 134,65,71,69,59,58,52,52,52,51,50,50,50,55,51,53,52,51,52,51,52,49,55,51,49,54,52,49,46,54,51,52,54,51,54,38,53,53,32,53,51,51,26,51,52,46,24,60,73,70,72,42,81,55,82,84,44,93,81,37,54,66,65,34,52,52,35,49,54,51,33,53,55,49,62,74,67,51,82,128

Secondary structure (DSSP, 8-state):
--HHHHHHHHHHHHHHHHHHHHHHHHHHHHHHHHHHHHHHHHHHHHHHHHT---TTSTT--HHHHHHHHHHHHHHHTS--

Nearest PDB structures (foldseek):
  8iyj-assembly1_V9  TM=7.816E-01  e=6.153E+00  Mus musculus